Protein AF-A0A143PM09-F1 (afdb_monomer_lite)

pLDDT: mean 75.5, std 14.69, range [40.97, 94.44]

Radius of gyration: 21.92 Å; chains: 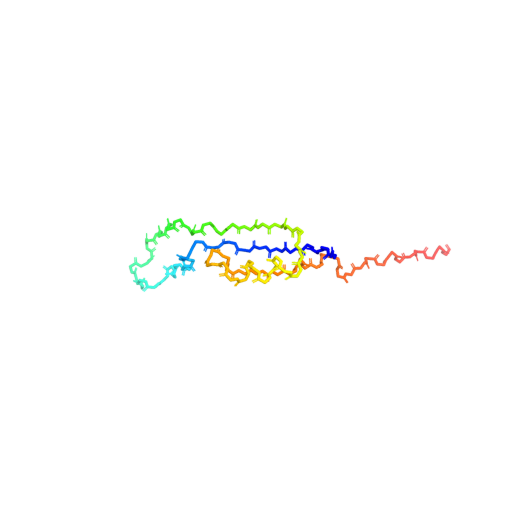1; bounding box: 50×34×57 Å

Secondary structure (DSSP, 8-state):
---EEEEEEE--S------TTTTGGGGGS----------EEEEEEE-HHHHHHHTT-TTEEEEEPPPPS-SS----------

Structure (mmCIF, N/CA/C/O backbone):
data_AF-A0A143PM09-F1
#
_entry.id   AF-A0A143PM09-F1
#
loop_
_atom_site.group_PDB
_atom_site.id
_atom_site.type_symbol
_atom_site.label_atom_id
_atom_site.label_alt_id
_atom_site.label_comp_id
_atom_site.label_asym_id
_atom_site.label_entity_id
_atom_site.label_seq_id
_atom_site.pdbx_PDB_ins_code
_atom_site.Cartn_x
_atom_site.Cartn_y
_atom_site.Cartn_z
_atom_site.occupancy
_atom_site.B_iso_or_equiv
_atom_site.auth_seq_id
_atom_site.auth_comp_id
_atom_site.auth_asym_id
_atom_site.auth_atom_id
_atom_site.pdbx_PDB_model_num
ATOM 1 N N . MET A 1 1 ? 17.390 14.364 -2.711 1.00 65.62 1 MET A N 1
ATOM 2 C CA . MET A 1 1 ? 17.146 12.915 -2.531 1.00 65.62 1 MET A CA 1
ATOM 3 C C . MET A 1 1 ? 16.503 12.363 -3.791 1.00 65.62 1 MET A C 1
ATOM 5 O O . MET A 1 1 ? 15.797 13.113 -4.451 1.00 65.62 1 MET A O 1
ATOM 9 N N . ALA A 1 2 ? 16.764 11.103 -4.143 1.00 85.44 2 ALA A N 1
ATOM 10 C CA . ALA A 1 2 ? 16.095 10.457 -5.272 1.00 85.44 2 ALA A CA 1
ATOM 11 C C . ALA A 1 2 ? 14.659 10.067 -4.885 1.00 85.44 2 ALA A C 1
ATOM 13 O O . ALA A 1 2 ? 14.434 9.583 -3.774 1.00 85.44 2 ALA A O 1
ATOM 14 N N . THR A 1 3 ? 13.705 10.280 -5.788 1.00 89.00 3 THR A N 1
ATOM 15 C CA . THR A 1 3 ? 12.308 9.860 -5.631 1.00 89.00 3 THR A CA 1
ATOM 16 C C . THR A 1 3 ? 12.058 8.542 -6.365 1.00 89.00 3 THR A C 1
ATOM 18 O O . THR A 1 3 ? 12.745 8.213 -7.336 1.00 89.00 3 THR A O 1
ATOM 21 N N . LYS A 1 4 ? 11.090 7.758 -5.882 1.00 90.88 4 LYS A N 1
ATOM 22 C CA . LYS A 1 4 ? 10.594 6.535 -6.533 1.00 90.88 4 LYS A CA 1
ATOM 23 C C . LYS A 1 4 ? 9.069 6.528 -6.525 1.00 90.88 4 LYS A C 1
ATOM 25 O O . LYS A 1 4 ? 8.464 7.056 -5.598 1.00 90.88 4 LYS A O 1
ATOM 30 N N . LYS A 1 5 ? 8.465 5.865 -7.513 1.00 91.88 5 LYS A N 1
ATOM 31 C CA . LYS A 1 5 ? 7.017 5.636 -7.543 1.00 91.88 5 LYS A CA 1
ATOM 32 C C . LYS A 1 5 ? 6.603 4.618 -6.494 1.00 91.88 5 LYS A C 1
ATOM 34 O O . LYS A 1 5 ? 7.131 3.506 -6.478 1.00 91.88 5 LYS A O 1
ATOM 39 N N . TYR A 1 6 ? 5.608 4.983 -5.700 1.00 92.94 6 TYR A N 1
ATOM 40 C CA . TYR A 1 6 ? 4.916 4.099 -4.775 1.00 92.94 6 TYR A CA 1
ATOM 41 C C . TYR A 1 6 ? 3.419 4.125 -5.050 1.00 92.94 6 TYR A C 1
ATOM 43 O O . TYR A 1 6 ? 2.878 5.092 -5.582 1.00 92.94 6 TYR A O 1
ATOM 51 N N . ILE A 1 7 ? 2.769 3.034 -4.677 1.00 91.75 7 ILE A N 1
ATOM 52 C CA . ILE A 1 7 ? 1.324 2.900 -4.615 1.00 91.75 7 ILE A CA 1
ATOM 53 C C . ILE A 1 7 ? 0.949 2.986 -3.137 1.00 91.75 7 ILE A C 1
ATOM 55 O O . ILE A 1 7 ? 1.450 2.196 -2.330 1.00 91.75 7 ILE A O 1
ATOM 59 N N . VAL A 1 8 ? 0.095 3.943 -2.793 1.00 92.00 8 VAL A N 1
ATOM 60 C CA . VAL A 1 8 ? -0.406 4.172 -1.438 1.00 92.00 8 VAL A CA 1
ATOM 61 C C . VAL A 1 8 ? -1.878 3.785 -1.399 1.00 92.00 8 VAL A C 1
ATOM 63 O O . VAL A 1 8 ? -2.681 4.222 -2.223 1.00 92.00 8 VAL A O 1
ATOM 66 N N . LEU A 1 9 ? -2.219 2.918 -0.454 1.00 89.81 9 LEU A N 1
ATOM 67 C CA . LEU A 1 9 ? -3.582 2.504 -0.170 1.00 89.81 9 LEU A CA 1
ATOM 68 C C . LEU A 1 9 ? -4.075 3.277 1.047 1.00 89.81 9 LEU A C 1
ATOM 70 O O . LEU A 1 9 ? -3.624 3.022 2.165 1.00 89.81 9 LEU A O 1
ATOM 74 N N . HIS A 1 10 ? -5.033 4.166 0.832 1.00 86.69 10 HIS A N 1
ATOM 75 C CA . HIS A 1 10 ? -5.768 4.838 1.893 1.0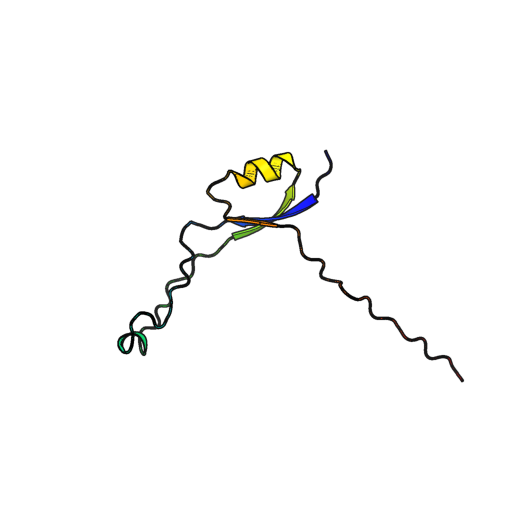0 86.69 10 HIS A CA 1
ATOM 76 C C . HIS A 1 10 ? -7.034 4.036 2.182 1.00 86.69 10 HIS A C 1
ATOM 78 O O . HIS A 1 10 ? -7.845 3.772 1.285 1.00 86.69 10 HIS A O 1
ATOM 84 N N . ALA A 1 11 ? -7.203 3.611 3.432 1.00 76.25 11 ALA A N 1
ATOM 85 C CA . ALA A 1 11 ? -8.398 2.889 3.842 1.00 76.25 11 ALA A CA 1
ATOM 86 C C . ALA A 1 11 ? -9.053 3.592 5.021 1.00 76.25 11 ALA A C 1
ATOM 88 O O . ALA A 1 11 ? -8.494 3.666 6.114 1.00 76.25 11 ALA A O 1
ATOM 89 N N . ASN A 1 12 ? -10.305 4.000 4.830 1.00 65.69 12 ASN A N 1
ATOM 90 C CA . ASN A 1 12 ? -11.161 4.344 5.951 1.00 65.69 12 ASN A CA 1
ATOM 91 C C . ASN A 1 12 ? -11.385 3.060 6.755 1.00 65.69 12 ASN A C 1
ATOM 93 O O . ASN A 1 12 ? -11.979 2.096 6.268 1.00 65.69 12 ASN A O 1
ATOM 97 N N . ARG A 1 13 ? -10.824 3.030 7.965 1.00 56.53 13 ARG A N 1
ATOM 98 C CA . ARG A 1 13 ? -10.843 1.911 8.912 1.00 56.53 13 ARG A CA 1
ATOM 99 C C . ARG A 1 13 ? -12.232 1.256 8.954 1.00 56.53 13 ARG A C 1
ATOM 101 O O . ARG A 1 13 ? -13.169 1.833 9.494 1.00 56.53 13 ARG A O 1
ATOM 108 N N . GLY A 1 14 ? -12.368 0.069 8.359 1.00 54.00 14 GLY A N 1
ATOM 109 C CA . GLY A 1 14 ? -13.675 -0.589 8.228 1.00 54.00 14 GLY A CA 1
ATOM 110 C C . GLY A 1 14 ? -13.893 -1.453 6.986 1.00 54.00 14 GLY A C 1
ATOM 111 O O . GLY A 1 14 ? -15.041 -1.787 6.710 1.00 54.00 14 GLY A O 1
ATOM 112 N N . LEU A 1 15 ? -12.842 -1.845 6.250 1.00 54.06 15 LEU A N 1
ATOM 113 C CA . LEU A 1 15 ? -12.906 -2.858 5.182 1.00 54.06 15 LEU A CA 1
ATOM 114 C C . LEU A 1 15 ? -13.173 -4.257 5.766 1.00 54.06 15 LEU A C 1
ATOM 116 O O . LEU A 1 15 ? -12.383 -5.182 5.615 1.00 54.06 15 LEU A O 1
ATOM 120 N N . GLY A 1 16 ? -14.288 -4.415 6.475 1.00 53.56 16 GLY A N 1
ATOM 121 C CA . GLY A 1 16 ? -14.878 -5.721 6.678 1.00 53.56 16 GLY A CA 1
ATOM 122 C C . GLY A 1 16 ? -15.412 -6.169 5.328 1.00 53.56 16 GLY A C 1
ATOM 123 O O . GLY A 1 16 ? -16.380 -5.598 4.826 1.00 53.56 16 GLY A O 1
ATOM 124 N N . THR A 1 17 ? -14.792 -7.176 4.720 1.00 57.50 17 THR A N 1
ATOM 125 C CA . THR A 1 17 ? -15.479 -7.960 3.695 1.00 57.50 17 THR A CA 1
ATOM 126 C C . THR A 1 17 ? -16.624 -8.655 4.411 1.00 57.50 17 THR A C 1
ATOM 128 O O . THR A 1 17 ? -16.409 -9.663 5.080 1.00 57.50 17 THR A O 1
ATOM 131 N N . GLY A 1 18 ? -17.811 -8.047 4.384 1.00 60.06 18 GLY A N 1
ATOM 132 C CA . GLY A 1 18 ? -19.001 -8.624 4.993 1.00 60.06 18 GLY A CA 1
ATOM 133 C C . GLY A 1 18 ? -19.190 -10.026 4.435 1.00 60.06 18 GLY A C 1
ATOM 134 O O . GLY A 1 18 ? -19.398 -10.177 3.234 1.00 60.06 18 GLY A O 1
ATOM 135 N N . GLU A 1 19 ? -19.038 -11.046 5.280 1.00 65.81 19 GLU A N 1
ATOM 136 C CA . GLU A 1 19 ? -19.171 -12.428 4.845 1.00 65.81 19 GLU A CA 1
ATOM 137 C C . GLU A 1 19 ? -20.640 -12.676 4.486 1.00 65.81 19 GLU A C 1
ATOM 139 O O . GLU A 1 19 ? -21.495 -12.658 5.384 1.00 65.81 19 GLU A O 1
ATOM 144 N N . PRO A 1 20 ? -20.954 -12.904 3.196 1.00 64.88 20 PRO A N 1
ATOM 145 C CA . PRO A 1 20 ? -22.332 -12.901 2.718 1.00 64.88 20 PRO A CA 1
ATOM 146 C C . PRO A 1 20 ? -23.156 -14.063 3.284 1.00 64.88 20 PRO A C 1
ATOM 148 O O . PRO A 1 20 ? -24.376 -14.017 3.217 1.00 64.88 20 PRO A O 1
ATOM 151 N N . PHE A 1 21 ? -22.513 -15.073 3.882 1.00 68.62 21 PHE A N 1
ATOM 152 C CA . PHE A 1 21 ? -23.158 -16.275 4.421 1.00 68.62 21 PHE A CA 1
ATOM 153 C C . PHE A 1 21 ? -23.101 -16.397 5.949 1.00 68.62 21 PHE A C 1
ATOM 155 O O . PHE A 1 21 ? -23.589 -17.383 6.503 1.00 68.62 21 PHE A O 1
ATOM 162 N N . SER A 1 22 ? -22.564 -15.396 6.655 1.00 69.12 22 SER A N 1
ATOM 163 C CA . SER A 1 22 ? -22.444 -15.418 8.125 1.00 69.12 22 SER A CA 1
ATOM 164 C C . SER A 1 22 ? -23.795 -15.554 8.858 1.00 69.12 22 SER A C 1
ATOM 166 O O . SER A 1 22 ? -23.835 -15.971 10.013 1.00 69.12 22 SER A O 1
ATOM 168 N N . GLY A 1 23 ? -24.915 -15.264 8.181 1.00 71.31 23 GLY A N 1
ATOM 169 C CA . GLY A 1 23 ? -26.282 -15.392 8.702 1.00 71.31 23 GLY A CA 1
ATOM 170 C C . GLY A 1 23 ? -26.971 -16.754 8.498 1.00 71.31 23 GLY A C 1
ATOM 171 O O . GLY A 1 23 ? -28.160 -16.874 8.797 1.00 71.31 23 GLY A O 1
ATOM 172 N N . GLY A 1 24 ? -26.295 -17.778 7.959 1.00 71.56 24 GLY A N 1
ATOM 173 C CA . GLY A 1 24 ? -26.899 -19.102 7.730 1.00 71.56 24 GLY A CA 1
ATOM 174 C C . GLY A 1 24 ? -28.083 -19.059 6.750 1.00 71.56 24 GLY A C 1
ATOM 175 O O . GLY A 1 24 ? -28.056 -18.313 5.777 1.00 71.56 24 GLY A O 1
ATOM 176 N N . VAL A 1 25 ? -29.159 -19.815 6.987 1.00 71.12 25 VAL A N 1
ATOM 177 C CA . VAL A 1 25 ? -30.354 -19.844 6.103 1.00 71.12 25 VAL A CA 1
ATOM 178 C C . VAL A 1 25 ? -31.003 -18.465 5.891 1.00 71.12 25 VAL A C 1
ATOM 180 O O . VAL A 1 25 ? -31.585 -18.224 4.836 1.00 71.12 25 VAL A O 1
ATOM 183 N N . ALA A 1 26 ? -30.854 -17.533 6.841 1.00 67.88 26 ALA A N 1
ATOM 184 C CA . ALA A 1 26 ? -31.359 -16.162 6.717 1.00 67.88 26 ALA A CA 1
ATOM 185 C C . ALA A 1 26 ? -30.567 -15.306 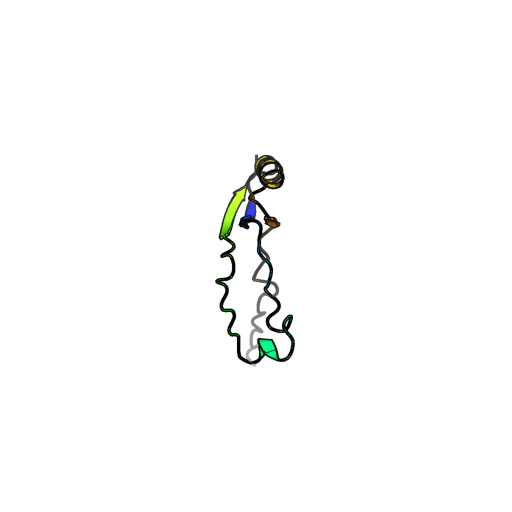5.706 1.00 67.88 26 ALA A C 1
ATOM 187 O O . ALA A 1 26 ? -31.062 -14.276 5.252 1.00 67.88 26 ALA A O 1
ATOM 188 N N . SER A 1 27 ? -29.363 -15.738 5.315 1.00 67.56 27 SER A N 1
ATOM 189 C CA . SER A 1 27 ? -28.544 -15.053 4.305 1.00 67.56 27 SER A CA 1
ATOM 190 C C . SER A 1 27 ? -28.977 -15.329 2.861 1.00 67.56 27 SER A C 1
ATOM 192 O O . SER A 1 27 ? -28.643 -14.563 1.964 1.00 67.56 27 SER A O 1
ATOM 194 N N . ILE A 1 28 ? -29.788 -16.370 2.628 1.00 68.06 28 ILE A N 1
ATOM 195 C CA . ILE A 1 28 ? -30.157 -16.855 1.284 1.00 68.06 28 ILE A CA 1
ATOM 196 C C . ILE A 1 28 ? -31.020 -15.839 0.500 1.00 68.06 28 ILE A C 1
ATOM 198 O O . ILE A 1 28 ? -31.096 -15.914 -0.723 1.00 68.06 28 ILE A O 1
ATOM 202 N N . GLY A 1 29 ? -31.627 -14.853 1.172 1.00 59.44 29 GLY A N 1
ATOM 203 C CA . GLY A 1 29 ? -32.385 -13.763 0.533 1.00 59.44 29 GLY A CA 1
ATOM 204 C C . GLY A 1 29 ? -31.890 -12.352 0.861 1.00 59.44 29 GLY A C 1
ATOM 205 O O . GLY A 1 29 ? -32.406 -11.377 0.316 1.00 59.44 29 GLY A O 1
ATOM 206 N N . ALA A 1 30 ? -30.902 -12.221 1.747 1.00 56.81 30 ALA A N 1
ATOM 207 C CA . ALA A 1 30 ? -30.364 -10.932 2.141 1.00 56.81 30 ALA A CA 1
ATOM 208 C C . ALA A 1 30 ? -29.212 -10.569 1.200 1.00 56.81 30 ALA A C 1
ATOM 210 O O . ALA A 1 30 ? -28.050 -10.847 1.484 1.00 56.81 30 ALA A O 1
ATOM 211 N N . SER A 1 31 ? -29.529 -9.913 0.079 1.00 55.69 31 SER A N 1
ATOM 212 C CA . SER A 1 31 ? -28.528 -9.144 -0.665 1.00 55.69 31 SER A CA 1
ATOM 213 C C . SER A 1 31 ? -28.131 -7.953 0.203 1.00 55.69 31 SER A C 1
ATOM 215 O O . SER A 1 31 ? -28.614 -6.837 0.012 1.00 55.69 31 SER A O 1
ATOM 217 N N . ALA A 1 32 ? -27.298 -8.193 1.214 1.00 56.91 32 ALA A N 1
ATOM 218 C CA . ALA A 1 32 ? -26.635 -7.145 1.962 1.00 56.91 32 ALA A CA 1
ATOM 219 C C . ALA A 1 32 ? -25.598 -6.514 1.028 1.00 56.91 32 ALA A C 1
ATOM 221 O O . ALA A 1 32 ? -24.399 -6.761 1.120 1.00 56.91 32 ALA A O 1
ATOM 222 N N . THR A 1 33 ? -26.084 -5.693 0.097 1.00 55.06 33 THR A N 1
ATOM 223 C CA . THR A 1 33 ? -25.286 -4.715 -0.635 1.00 55.06 33 THR A CA 1
ATOM 224 C C . THR A 1 33 ? -24.937 -3.605 0.352 1.00 55.06 33 THR A C 1
ATOM 226 O O . THR A 1 33 ? -25.376 -2.464 0.233 1.00 55.06 33 THR A O 1
ATOM 229 N N . THR A 1 34 ? -24.194 -3.946 1.401 1.00 57.62 34 THR A N 1
ATOM 230 C CA . THR A 1 34 ? -23.505 -2.952 2.208 1.00 57.62 34 THR A CA 1
ATOM 231 C C . THR A 1 34 ? -22.454 -2.384 1.270 1.00 57.62 34 THR A C 1
ATOM 233 O O . THR A 1 34 ? -21.579 -3.126 0.826 1.00 57.62 34 THR A O 1
ATOM 236 N N . ALA A 1 35 ? -22.600 -1.118 0.870 1.00 56.53 35 ALA A N 1
ATOM 237 C CA . ALA A 1 35 ? -21.640 -0.463 -0.008 1.00 56.53 35 ALA A CA 1
ATOM 238 C C . ALA A 1 35 ? -20.241 -0.680 0.578 1.00 56.53 35 ALA A C 1
ATOM 240 O O . ALA A 1 35 ? -19.953 -0.217 1.684 1.00 56.53 35 ALA A O 1
ATOM 241 N N . ALA A 1 36 ? -19.420 -1.471 -0.118 1.00 58.72 36 ALA A N 1
ATOM 242 C CA . ALA A 1 36 ? -18.076 -1.767 0.339 1.00 58.72 36 ALA A CA 1
ATOM 243 C C . ALA A 1 36 ? -17.348 -0.430 0.534 1.00 58.72 36 ALA A C 1
ATOM 245 O O . ALA A 1 36 ? -17.493 0.455 -0.320 1.00 58.72 36 ALA A O 1
ATOM 246 N N . PRO A 1 37 ? -16.598 -0.242 1.632 1.00 61.19 37 PRO A N 1
ATOM 247 C CA . PRO A 1 37 ? -15.817 0.971 1.789 1.00 61.19 37 PRO A CA 1
ATOM 248 C C . PRO A 1 37 ? -14.900 1.096 0.573 1.00 61.19 37 PRO A C 1
ATOM 250 O O . PRO A 1 37 ? -14.176 0.161 0.229 1.00 61.19 37 PRO A O 1
ATOM 253 N N . VAL A 1 38 ? -14.983 2.226 -0.125 1.00 66.75 38 VAL A N 1
ATOM 254 C CA . VAL A 1 38 ? -14.169 2.458 -1.316 1.00 66.75 38 VAL A CA 1
ATOM 255 C C . VAL A 1 38 ? -12.765 2.781 -0.832 1.00 66.75 38 VAL A C 1
ATOM 257 O O . VAL A 1 38 ? -12.519 3.864 -0.305 1.00 66.75 38 VAL A O 1
ATOM 260 N N . ALA A 1 39 ? -11.855 1.821 -0.968 1.00 72.75 39 ALA A N 1
ATOM 261 C CA . ALA A 1 39 ? -10.444 2.074 -0.737 1.00 72.75 39 ALA A CA 1
ATOM 262 C C . ALA A 1 39 ? -9.927 3.048 -1.804 1.00 72.75 39 ALA A C 1
ATOM 264 O O . ALA A 1 39 ? -10.204 2.875 -2.994 1.00 72.75 39 ALA A O 1
ATOM 265 N N . GLN A 1 40 ? -9.193 4.074 -1.379 1.00 85.00 40 GLN A N 1
ATOM 266 C CA . GLN A 1 40 ? -8.583 5.036 -2.289 1.00 85.00 40 GLN A CA 1
ATOM 267 C C . GLN A 1 40 ? -7.147 4.597 -2.568 1.00 85.00 40 GLN A C 1
ATOM 269 O O . GLN A 1 40 ? -6.371 4.345 -1.648 1.00 85.00 40 GLN A O 1
ATOM 274 N N . VAL A 1 41 ? -6.810 4.459 -3.848 1.00 87.69 41 VAL A N 1
ATOM 275 C CA . VAL A 1 41 ? -5.477 4.047 -4.296 1.00 87.69 41 VAL A CA 1
ATOM 276 C C . VAL A 1 41 ? -4.843 5.217 -5.029 1.00 87.69 41 VAL A C 1
ATOM 278 O O . VAL A 1 41 ? -5.388 5.684 -6.028 1.00 87.69 41 VAL A O 1
ATOM 281 N N . GLU A 1 42 ? -3.687 5.662 -4.551 1.00 90.81 42 GLU A N 1
ATOM 282 C CA . GLU A 1 42 ? -2.913 6.750 -5.146 1.00 90.81 42 GLU A CA 1
ATOM 283 C C . GLU A 1 42 ? -1.545 6.238 -5.614 1.00 90.81 42 GLU A C 1
ATOM 285 O O . GLU A 1 42 ? -0.938 5.376 -4.978 1.00 90.81 42 GLU A O 1
ATOM 290 N N . VAL A 1 43 ? -1.051 6.756 -6.742 1.00 91.56 43 VAL A N 1
ATOM 291 C CA . VAL A 1 43 ? 0.297 6.462 -7.248 1.00 91.56 43 VAL A CA 1
ATOM 292 C C . VAL A 1 43 ? 1.102 7.752 -7.276 1.00 91.56 43 VAL A C 1
ATOM 294 O O . VAL A 1 43 ? 0.852 8.604 -8.127 1.00 91.56 43 VAL A O 1
ATOM 297 N N . THR A 1 44 ? 2.093 7.860 -6.391 1.00 91.88 44 THR A N 1
ATOM 298 C CA . THR A 1 44 ? 2.841 9.105 -6.164 1.00 91.88 44 THR A CA 1
ATOM 299 C C . THR A 1 44 ? 4.343 8.850 -6.053 1.00 91.88 44 THR A C 1
ATOM 301 O O . THR A 1 44 ? 4.799 7.790 -5.614 1.00 91.88 44 THR A O 1
ATOM 304 N N . ASP A 1 45 ? 5.132 9.824 -6.507 1.00 94.06 45 ASP A N 1
ATOM 305 C CA . ASP A 1 45 ? 6.586 9.828 -6.381 1.00 94.06 45 ASP A CA 1
ATOM 306 C C . ASP A 1 45 ? 6.992 10.286 -4.974 1.00 94.06 45 ASP A C 1
ATOM 308 O O . ASP A 1 45 ? 6.762 11.431 -4.587 1.00 94.06 45 ASP A O 1
ATOM 312 N N . LEU A 1 46 ? 7.617 9.397 -4.201 1.00 90.94 46 LEU A N 1
ATOM 313 C CA . LEU A 1 46 ? 7.991 9.645 -2.807 1.00 90.94 46 LEU A CA 1
ATOM 314 C C . LEU A 1 46 ? 9.497 9.486 -2.583 1.00 90.94 46 LEU A C 1
ATOM 316 O O . LEU A 1 46 ? 10.181 8.708 -3.256 1.00 90.94 46 LEU A O 1
ATOM 320 N N . THR A 1 47 ? 10.012 10.224 -1.601 1.00 94.44 47 THR A N 1
ATOM 321 C CA . THR A 1 47 ? 11.334 10.001 -0.998 1.00 94.44 47 THR A CA 1
ATOM 322 C C . THR A 1 47 ? 11.236 8.958 0.121 1.00 94.44 47 THR A C 1
ATOM 324 O O . THR A 1 47 ? 10.148 8.655 0.608 1.00 94.44 47 THR A O 1
ATOM 327 N N . GLU A 1 48 ? 12.369 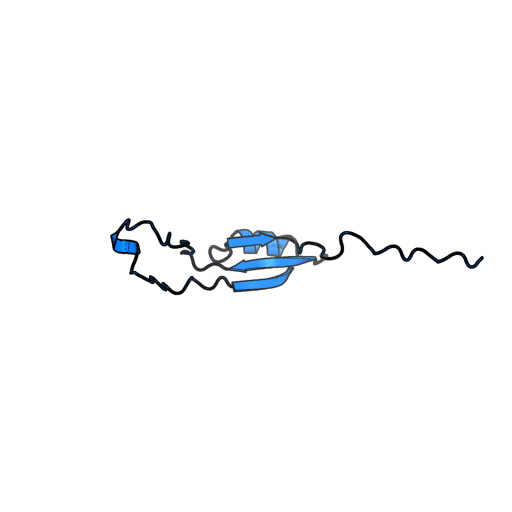8.410 0.571 1.00 90.50 48 GLU A N 1
ATOM 328 C CA . GLU A 1 48 ? 12.379 7.470 1.708 1.00 90.50 48 GLU A CA 1
ATOM 329 C C . GLU A 1 48 ? 11.852 8.090 3.009 1.00 90.50 48 GLU A C 1
ATOM 331 O O . GLU A 1 48 ? 11.251 7.392 3.821 1.00 90.50 48 GLU A O 1
ATOM 336 N N . GLU A 1 49 ? 12.072 9.390 3.204 1.00 92.75 49 GLU A N 1
ATOM 337 C CA . GLU A 1 49 ? 11.546 10.138 4.347 1.00 92.75 49 GLU A CA 1
ATOM 338 C C . GLU A 1 49 ? 10.017 10.217 4.286 1.00 92.75 49 GLU A C 1
ATOM 340 O O . GLU A 1 49 ? 9.353 9.753 5.209 1.00 92.75 49 GLU A O 1
ATOM 345 N N . ASN A 1 50 ? 9.458 10.623 3.140 1.00 91.94 50 ASN A N 1
ATOM 346 C CA . ASN A 1 50 ? 8.008 10.694 2.949 1.00 91.94 50 ASN A CA 1
ATOM 347 C C . A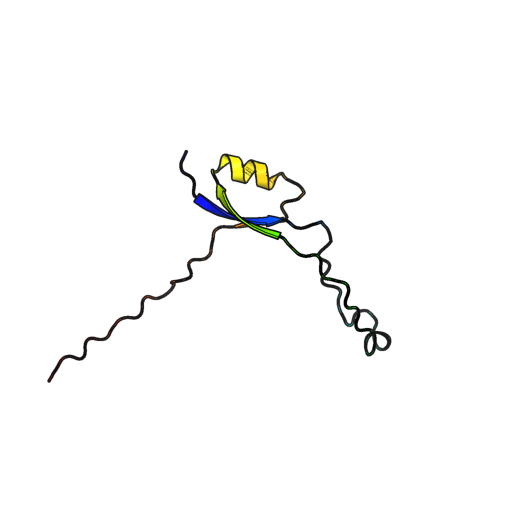SN A 1 50 ? 7.327 9.329 3.134 1.00 91.94 50 ASN A C 1
ATOM 349 O O . ASN A 1 50 ? 6.225 9.257 3.667 1.00 91.94 50 ASN A O 1
ATOM 353 N N . VAL A 1 51 ? 7.971 8.231 2.716 1.00 91.12 51 VAL A N 1
ATOM 354 C CA . VAL A 1 51 ? 7.445 6.873 2.946 1.00 91.12 51 VAL A CA 1
ATOM 355 C C . VAL A 1 51 ? 7.379 6.550 4.440 1.00 91.12 51 VAL A C 1
ATOM 357 O O . VAL A 1 51 ? 6.404 5.953 4.890 1.00 91.12 51 V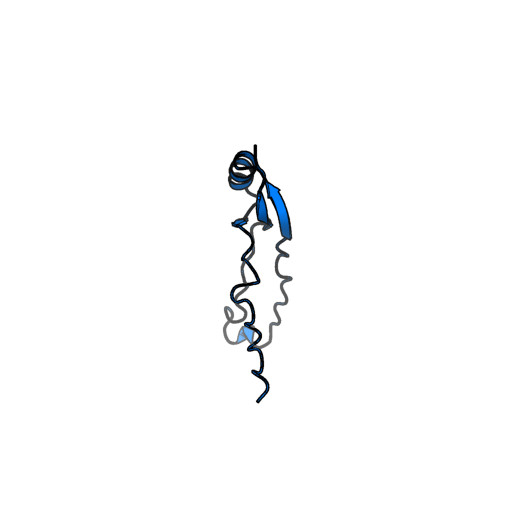AL A O 1
ATOM 360 N N . ARG A 1 52 ? 8.396 6.934 5.224 1.00 92.25 52 ARG A N 1
ATOM 361 C CA . ARG A 1 52 ? 8.402 6.716 6.681 1.00 92.25 52 ARG A CA 1
ATOM 362 C C . ARG A 1 52 ? 7.357 7.564 7.391 1.00 92.25 52 ARG A C 1
ATOM 364 O O . ARG A 1 52 ? 6.780 7.087 8.365 1.00 92.25 52 ARG A O 1
ATOM 371 N N . ASP A 1 53 ? 7.126 8.777 6.908 1.00 92.75 53 ASP A N 1
ATOM 372 C CA . ASP A 1 53 ? 6.109 9.669 7.456 1.00 92.75 53 ASP A CA 1
ATOM 373 C C . ASP A 1 53 ? 4.703 9.144 7.154 1.00 92.75 53 ASP A C 1
ATOM 375 O O . ASP A 1 53 ? 3.906 8.978 8.075 1.00 92.75 53 ASP A O 1
ATOM 379 N N . LEU A 1 54 ? 4.431 8.750 5.905 1.00 90.75 54 LEU A N 1
ATOM 380 C CA . LEU A 1 54 ? 3.156 8.139 5.511 1.00 90.75 54 LEU A CA 1
ATOM 381 C C . LEU A 1 54 ? 2.907 6.792 6.195 1.00 90.75 54 LEU A C 1
ATOM 383 O O . LEU A 1 54 ? 1.771 6.469 6.514 1.00 90.75 54 LEU A O 1
ATOM 387 N N . ALA A 1 55 ? 3.948 6.007 6.483 1.00 87.88 55 ALA A N 1
ATOM 388 C CA . ALA A 1 55 ? 3.799 4.751 7.222 1.00 87.88 55 ALA A CA 1
ATOM 389 C C . ALA A 1 55 ? 3.325 4.948 8.676 1.00 87.88 55 ALA A C 1
ATOM 391 O O . ALA A 1 55 ? 2.919 3.984 9.324 1.00 87.88 55 ALA A O 1
ATOM 392 N N . ARG A 1 56 ? 3.415 6.173 9.212 1.00 90.56 56 ARG A N 1
ATOM 393 C CA . ARG A 1 56 ? 2.909 6.535 10.545 1.00 90.56 56 ARG A CA 1
ATOM 394 C C . ARG A 1 56 ? 1.499 7.123 10.498 1.00 90.56 56 ARG A C 1
ATOM 396 O O . ARG A 1 56 ? 0.906 7.305 11.560 1.00 90.56 56 ARG A O 1
ATOM 403 N N . ASP A 1 57 ? 0.989 7.433 9.310 1.00 89.12 57 ASP A N 1
ATOM 404 C CA . ASP A 1 57 ? -0.335 8.010 9.125 1.00 89.12 57 ASP A CA 1
ATOM 405 C C . ASP A 1 57 ? -1.419 6.938 9.361 1.00 89.12 57 ASP A C 1
ATOM 407 O O . ASP A 1 57 ? -1.401 5.892 8.707 1.00 89.12 57 ASP A O 1
ATOM 411 N N . PRO A 1 58 ? -2.368 7.156 10.291 1.00 84.75 58 PRO A N 1
ATOM 412 C CA . PRO A 1 58 ? -3.458 6.216 10.539 1.00 84.75 58 PRO A CA 1
ATOM 413 C C . PRO A 1 58 ? -4.433 6.043 9.361 1.00 84.75 58 PRO A C 1
ATOM 415 O O . PRO A 1 58 ? -5.189 5.069 9.364 1.00 84.75 58 PRO A O 1
ATOM 418 N N . GLU A 1 59 ? -4.457 6.958 8.388 1.00 85.38 59 GLU A N 1
ATOM 419 C CA . GLU A 1 59 ? -5.300 6.854 7.187 1.00 85.38 59 GLU A CA 1
ATOM 420 C C . GLU A 1 59 ? -4.676 5.960 6.101 1.00 85.38 59 GLU A C 1
ATOM 422 O O . GLU A 1 59 ? -5.376 5.467 5.206 1.00 85.38 59 GLU A O 1
ATOM 427 N N . VAL A 1 60 ? -3.367 5.701 6.190 1.00 88.38 60 VAL A N 1
ATOM 428 C CA . VAL A 1 60 ? -2.629 4.857 5.248 1.00 88.38 60 VAL A CA 1
ATOM 429 C C . VAL A 1 60 ? -2.660 3.406 5.719 1.00 88.38 60 VAL A C 1
ATOM 431 O O . VAL A 1 60 ? -2.146 3.044 6.774 1.00 88.38 60 VAL A O 1
ATOM 434 N N . ALA A 1 61 ? -3.240 2.537 4.897 1.00 87.44 61 ALA A N 1
ATOM 435 C CA . ALA A 1 61 ? -3.325 1.109 5.178 1.00 87.44 61 ALA A CA 1
ATOM 436 C C . ALA A 1 61 ? -2.128 0.322 4.639 1.00 87.44 61 ALA A C 1
ATOM 438 O O . ALA A 1 61 ? -1.702 -0.652 5.259 1.00 87.44 61 ALA A O 1
ATOM 439 N N . ALA A 1 62 ? -1.599 0.706 3.474 1.00 88.88 62 ALA A N 1
ATOM 440 C CA . ALA A 1 62 ? -0.447 0.040 2.876 1.00 88.88 62 ALA A CA 1
ATOM 441 C C . ALA A 1 62 ? 0.325 0.962 1.928 1.00 88.88 62 ALA A C 1
ATOM 443 O O . ALA A 1 62 ? -0.253 1.817 1.261 1.00 88.88 62 ALA A O 1
ATOM 444 N N . ILE A 1 63 ? 1.634 0.729 1.823 1.00 92.38 63 ILE A N 1
ATOM 445 C CA . ILE A 1 63 ? 2.527 1.385 0.864 1.00 92.38 63 ILE A CA 1
ATOM 446 C C . ILE A 1 63 ? 3.325 0.287 0.162 1.00 92.38 63 ILE A C 1
ATOM 448 O O . ILE A 1 63 ? 3.924 -0.562 0.821 1.00 92.38 63 ILE A O 1
ATOM 452 N N . THR A 1 64 ? 3.338 0.283 -1.168 1.00 91.81 64 THR A N 1
ATOM 453 C CA . THR A 1 64 ? 4.060 -0.728 -1.950 1.00 91.81 64 THR A CA 1
ATOM 454 C C . THR A 1 64 ? 4.674 -0.147 -3.217 1.00 91.81 64 THR A C 1
ATOM 456 O O . THR A 1 64 ? 4.279 0.915 -3.693 1.00 91.81 64 THR A O 1
ATOM 459 N N . LEU A 1 65 ? 5.659 -0.845 -3.777 1.00 90.69 65 LEU A N 1
ATOM 460 C CA . LEU A 1 65 ? 6.212 -0.517 -5.086 1.00 90.69 65 LEU A CA 1
ATOM 461 C C . LEU A 1 65 ? 5.289 -1.049 -6.195 1.00 90.69 65 LEU A C 1
ATOM 463 O O . LEU A 1 65 ? 4.692 -2.118 -6.037 1.00 90.69 65 LEU A O 1
ATOM 467 N N . PRO A 1 66 ? 5.184 -0.346 -7.336 1.00 88.94 66 PRO A N 1
ATOM 468 C CA . PRO A 1 66 ? 4.438 -0.849 -8.477 1.00 88.94 66 PRO A CA 1
ATOM 469 C C . PRO A 1 66 ? 5.069 -2.143 -8.994 1.00 88.94 66 PRO A C 1
ATOM 471 O O . PRO A 1 66 ? 6.272 -2.209 -9.255 1.00 88.94 66 PRO A O 1
ATOM 474 N N . MET A 1 67 ? 4.239 -3.173 -9.161 1.00 87.06 67 MET A N 1
ATOM 475 C CA . MET A 1 67 ? 4.664 -4.419 -9.789 1.00 87.06 67 MET A CA 1
ATOM 476 C C . MET A 1 67 ? 5.026 -4.147 -11.261 1.00 87.06 67 MET A C 1
ATOM 478 O O . MET A 1 67 ? 4.249 -3.497 -11.966 1.00 87.06 67 MET A O 1
ATOM 482 N N . PRO A 1 68 ? 6.174 -4.638 -11.761 1.00 80.69 68 PRO A N 1
ATOM 483 C CA . PRO A 1 68 ? 6.492 -4.534 -13.178 1.00 80.69 68 PRO A CA 1
ATOM 484 C C . PRO A 1 68 ? 5.501 -5.366 -14.005 1.00 80.69 68 PRO A C 1
ATOM 486 O O . PRO A 1 68 ? 5.333 -6.559 -13.767 1.00 80.69 68 PRO A O 1
ATOM 489 N N . LEU A 1 69 ? 4.862 -4.739 -14.997 1.00 78.44 69 LEU A N 1
ATOM 490 C CA . LEU A 1 69 ? 3.891 -5.407 -15.880 1.00 78.44 69 LEU A CA 1
ATOM 491 C C . LEU A 1 69 ? 4.557 -6.238 -16.989 1.00 78.44 69 LEU A C 1
ATOM 493 O O . LEU A 1 69 ? 3.931 -7.130 -17.557 1.00 78.44 69 LEU A O 1
ATOM 497 N N . THR A 1 70 ? 5.830 -5.976 -17.288 1.00 74.06 70 THR A N 1
ATOM 498 C CA . THR A 1 70 ? 6.582 -6.688 -18.327 1.00 74.06 70 THR A CA 1
ATOM 499 C C . THR A 1 70 ? 7.538 -7.675 -17.673 1.00 74.06 70 THR A C 1
ATOM 501 O O . THR A 1 70 ? 8.648 -7.312 -17.293 1.00 74.06 70 THR A O 1
ATOM 504 N N . ILE A 1 71 ? 7.096 -8.924 -17.522 1.00 68.38 71 ILE A N 1
ATOM 505 C CA . ILE A 1 71 ? 7.909 -9.997 -16.922 1.00 68.38 71 ILE A CA 1
ATOM 506 C C . ILE A 1 71 ? 8.714 -10.745 -17.999 1.00 68.38 71 ILE A C 1
ATOM 508 O O . ILE A 1 71 ? 9.830 -11.189 -17.744 1.00 68.38 71 ILE A O 1
ATOM 512 N N . ILE A 1 72 ? 8.180 -10.857 -19.220 1.00 75.25 72 ILE A N 1
ATOM 513 C CA . ILE A 1 72 ? 8.805 -11.566 -20.344 1.00 75.25 72 ILE A CA 1
ATOM 514 C C . ILE A 1 72 ? 8.637 -10.707 -21.600 1.00 75.25 72 ILE A C 1
ATOM 516 O O . ILE A 1 72 ? 7.514 -10.387 -21.986 1.00 75.25 72 ILE A O 1
ATOM 520 N N . ALA A 1 73 ? 9.744 -10.328 -22.241 1.00 69.88 73 ALA A N 1
ATOM 521 C CA . ALA A 1 73 ? 9.697 -9.715 -23.563 1.00 69.88 73 ALA A CA 1
ATOM 522 C C . ALA A 1 73 ? 9.447 -10.819 -24.608 1.00 69.88 73 ALA A C 1
ATOM 524 O O . ALA A 1 73 ? 10.173 -11.818 -24.601 1.00 69.88 73 ALA A O 1
ATOM 525 N N . PRO A 1 74 ? 8.448 -10.690 -25.499 1.00 70.38 74 PRO A N 1
ATOM 526 C CA . PRO A 1 74 ? 8.246 -11.669 -26.557 1.00 70.38 74 PRO A CA 1
ATOM 527 C C . PRO A 1 74 ? 9.483 -11.699 -27.465 1.00 70.38 74 PRO A C 1
ATOM 529 O O . PRO A 1 74 ? 9.831 -10.699 -28.091 1.00 70.38 74 PRO A O 1
ATOM 532 N N . HIS A 1 75 ? 10.160 -12.846 -27.534 1.00 67.44 75 HIS A N 1
ATOM 533 C CA . HIS A 1 75 ? 11.220 -13.066 -28.512 1.00 67.44 75 HIS A CA 1
ATOM 534 C C . HIS A 1 75 ? 10.575 -13.234 -29.890 1.00 67.44 75 HIS A C 1
ATOM 536 O O . HIS A 1 75 ? 9.890 -14.227 -30.145 1.00 67.44 75 HIS A O 1
ATOM 542 N N . VAL A 1 76 ? 10.804 -12.282 -30.796 1.00 67.88 76 VAL A N 1
ATOM 543 C CA . VAL A 1 76 ? 10.467 -12.462 -32.210 1.00 67.88 76 VAL A CA 1
ATOM 544 C C . VAL A 1 76 ? 11.446 -13.489 -32.769 1.00 67.88 76 VAL A C 1
ATOM 546 O O . VAL A 1 76 ? 12.607 -13.179 -33.024 1.00 67.88 76 VAL A O 1
ATOM 549 N N . ALA A 1 77 ? 11.001 -14.738 -32.913 1.00 62.97 77 ALA A N 1
ATOM 550 C CA . ALA A 1 77 ? 11.753 -15.734 -33.659 1.00 62.97 77 ALA A CA 1
ATOM 551 C C . ALA A 1 77 ? 11.810 -15.272 -35.117 1.00 62.97 77 ALA A C 1
ATOM 553 O O . ALA A 1 77 ? 10.819 -15.351 -35.840 1.00 62.97 77 ALA A O 1
ATOM 554 N N . GLY A 1 78 ? 12.957 -14.723 -35.521 1.00 57.97 78 GLY A N 1
ATOM 555 C CA . GLY A 1 78 ? 13.234 -14.433 -36.917 1.00 57.97 78 GLY A CA 1
ATOM 556 C C . GLY A 1 78 ? 13.076 -15.723 -37.707 1.00 57.97 78 GLY A C 1
ATOM 557 O O . GLY A 1 78 ? 13.808 -16.685 -37.481 1.00 57.97 78 GLY A O 1
ATOM 558 N N . VAL A 1 79 ? 12.089 -15.757 -38.599 1.00 57.56 79 VAL A N 1
ATOM 559 C CA . VAL A 1 79 ? 11.991 -16.794 -39.620 1.00 57.56 79 VAL A CA 1
ATOM 560 C C . VAL A 1 79 ? 13.265 -16.671 -40.450 1.00 57.56 79 VAL A C 1
ATOM 562 O O . VAL A 1 79 ? 13.421 -15.718 -41.212 1.00 57.56 79 VAL A O 1
ATOM 565 N N . ALA A 1 80 ? 14.213 -17.584 -40.242 1.00 52.75 80 ALA A N 1
ATOM 566 C CA . ALA A 1 80 ? 15.326 -17.757 -41.157 1.00 52.75 80 ALA A CA 1
ATOM 567 C C . ALA A 1 80 ? 14.714 -18.172 -42.498 1.00 52.75 80 ALA A C 1
ATOM 569 O O . ALA A 1 80 ? 14.173 -19.270 -42.625 1.00 52.75 80 ALA A O 1
ATOM 570 N N . ALA A 1 81 ? 14.713 -17.241 -43.450 1.00 47.47 81 ALA A N 1
ATOM 571 C CA . ALA A 1 81 ? 14.332 -17.507 -44.824 1.00 47.47 81 ALA A CA 1
ATOM 572 C C . ALA A 1 81 ? 15.242 -18.619 -45.373 1.00 47.47 81 ALA A C 1
ATOM 574 O O . ALA A 1 81 ? 16.464 -18.455 -45.399 1.00 47.47 81 ALA A O 1
ATOM 575 N N . LEU A 1 82 ? 14.629 -19.749 -45.734 1.00 40.97 82 LEU A N 1
ATOM 576 C CA . LEU A 1 82 ? 15.195 -20.769 -46.617 1.00 40.97 82 LEU A CA 1
ATOM 577 C C . LEU A 1 82 ? 14.924 -20.378 -48.070 1.00 40.97 82 LEU A C 1
ATOM 579 O O . LEU A 1 82 ? 13.809 -19.866 -48.328 1.00 40.97 82 LEU A O 1
#

Organism: Luteitalea pratensis (NCBI:txid1855912)

Foldseek 3Di:
DAWAKKKWKFFDPDQPPPPLCPPPPVSPPDPPPVPGGDIDIDIDIDDPVVVVVLVPDPRTPDMGHDDDPPPDDDDPPPPPDD

Sequence (82 aa):
MATKKYIVLHANRGLGTGEPFSGGVASIGASATTAAPVAQVEVTDLTEENVRDLARDPEVAAITLPMPLTIIAPHVAGVAAL